Protein AF-A0A4R1AVF5-F1 (afdb_monomer_lite)

Secondary structure (DSSP, 8-state):
-EEEEEEEETTEEEEEEESSTT----SEEEEES-HHHHHHHS---EEE--STTEEEEEE-----

Foldseek 3Di:
DKWWWWAPDPQKIKIFDDPDPPDPDTPDIDMDRDVVVVVVVDPFDWDQDPDPTTGIMTDDDPDD

Radius of gyration: 10.93 Å; chains: 1; bounding box: 25×24×29 Å

Structure (mmCIF, N/CA/C/O backbone):
data_AF-A0A4R1AVF5-F1
#
_entry.id   AF-A0A4R1AVF5-F1
#
loop_
_atom_site.group_PDB
_atom_site.id
_atom_site.type_symbol
_atom_site.label_atom_id
_atom_site.label_alt_id
_atom_site.label_comp_id
_atom_site.label_asym_id
_atom_site.label_entity_id
_atom_site.label_seq_id
_atom_site.pdbx_PDB_ins_code
_atom_site.Cartn_x
_atom_site.Cartn_y
_atom_site.Cartn_z
_atom_site.occupancy
_atom_site.B_iso_or_equiv
_atom_site.auth_seq_id
_atom_site.auth_comp_id
_atom_site.auth_asym_id
_atom_site.auth_atom_id
_atom_site.pdbx_PDB_model_num
ATOM 1 N N . MET A 1 1 ? 9.177 -5.781 -9.151 1.00 90.19 1 MET A N 1
ATOM 2 C CA . MET A 1 1 ? 9.102 -5.595 -7.678 1.00 90.19 1 MET A CA 1
ATOM 3 C C . MET A 1 1 ? 7.678 -5.168 -7.363 1.00 90.19 1 MET A C 1
ATOM 5 O O . MET A 1 1 ? 7.068 -4.548 -8.215 1.00 90.19 1 MET A O 1
ATOM 9 N N . VAL A 1 2 ? 7.118 -5.510 -6.207 1.00 93.56 2 VAL A N 1
ATOM 10 C CA . VAL A 1 2 ? 5.757 -5.094 -5.833 1.00 93.56 2 VAL A CA 1
ATOM 11 C C . VAL A 1 2 ? 5.839 -3.896 -4.903 1.00 93.56 2 VAL A C 1
ATOM 13 O O . VAL A 1 2 ? 6.636 -3.901 -3.964 1.00 93.56 2 VAL A O 1
ATOM 16 N N . VAL A 1 3 ? 5.009 -2.891 -5.152 1.00 95.62 3 VAL A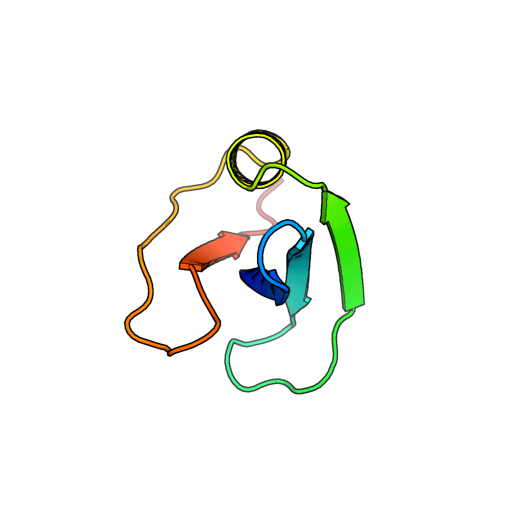 N 1
ATOM 17 C CA . VA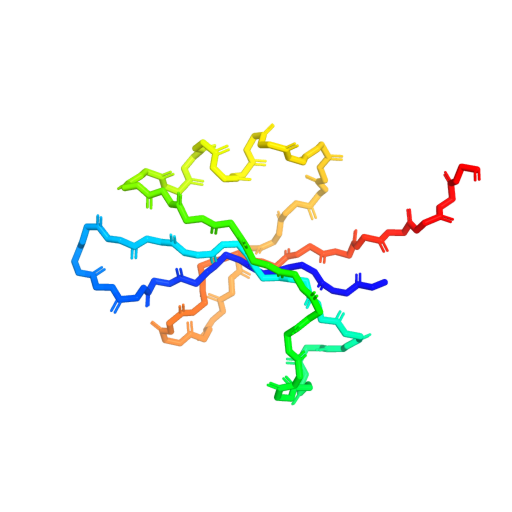L A 1 3 ? 4.818 -1.766 -4.238 1.00 95.62 3 VAL A CA 1
ATOM 18 C C . VAL A 1 3 ? 3.380 -1.787 -3.755 1.00 95.62 3 VAL A C 1
ATOM 20 O O . VAL A 1 3 ? 2.464 -2.030 -4.535 1.00 95.62 3 VAL A O 1
ATOM 23 N N . GLN A 1 4 ? 3.178 -1.567 -2.463 1.00 96.12 4 GLN A N 1
ATOM 24 C CA . GLN A 1 4 ? 1.848 -1.525 -1.871 1.00 96.12 4 GLN A CA 1
ATOM 25 C C . GLN A 1 4 ? 1.721 -0.346 -0.914 1.00 96.12 4 GLN A C 1
ATOM 27 O O . GLN A 1 4 ? 2.662 -0.043 -0.186 1.00 96.12 4 GLN A O 1
ATOM 32 N N . ILE A 1 5 ? 0.558 0.296 -0.890 1.00 96.62 5 ILE A N 1
ATOM 33 C CA . ILE A 1 5 ? 0.209 1.294 0.121 1.00 96.62 5 ILE A CA 1
ATOM 34 C C . ILE A 1 5 ? -0.696 0.611 1.132 1.00 96.62 5 ILE A C 1
ATOM 36 O O . ILE A 1 5 ? -1.768 0.120 0.779 1.00 96.62 5 ILE A O 1
ATOM 40 N N . ILE A 1 6 ? -0.272 0.592 2.389 1.00 96.31 6 ILE A N 1
ATOM 41 C CA . ILE A 1 6 ? -1.008 -0.033 3.483 1.00 96.31 6 ILE A CA 1
ATOM 42 C C . ILE A 1 6 ? -1.455 0.998 4.510 1.00 96.31 6 ILE A C 1
ATOM 44 O O . ILE A 1 6 ? -0.783 2.004 4.746 1.00 96.31 6 ILE A O 1
ATOM 48 N N . LYS A 1 7 ? -2.585 0.727 5.159 1.00 95.94 7 LYS A N 1
ATOM 49 C CA . LYS A 1 7 ? -3.099 1.528 6.268 1.00 95.94 7 LYS A CA 1
ATOM 50 C C . LYS A 1 7 ? -2.555 0.983 7.588 1.00 95.94 7 LYS A C 1
ATOM 52 O O . LYS A 1 7 ? -2.869 -0.137 7.977 1.00 95.94 7 LYS A O 1
ATOM 57 N N . GLN A 1 8 ? -1.739 1.776 8.279 1.00 92.94 8 GLN A N 1
ATOM 58 C CA . GLN A 1 8 ? -1.166 1.424 9.586 1.00 92.94 8 GLN A CA 1
ATOM 59 C C . GLN A 1 8 ? -2.099 1.810 10.741 1.00 92.94 8 GLN A C 1
ATOM 61 O O . GLN A 1 8 ? -2.192 1.106 11.743 1.00 92.94 8 GLN A O 1
ATOM 66 N N . SER A 1 9 ? -2.791 2.944 10.616 1.00 91.56 9 SER A N 1
ATOM 67 C CA . SER A 1 9 ? -3.760 3.428 11.604 1.00 91.56 9 SER A CA 1
ATOM 68 C C . SER A 1 9 ? -4.837 4.285 10.932 1.00 91.56 9 SER A C 1
ATOM 70 O O . SER A 1 9 ? -4.879 4.390 9.708 1.00 91.56 9 SER A O 1
ATOM 72 N N . GLN A 1 10 ? -5.732 4.907 11.709 1.00 89.25 10 GLN A N 1
ATOM 73 C CA . GLN A 1 10 ? -6.797 5.758 11.157 1.00 89.25 10 GLN A CA 1
ATOM 74 C C . GLN A 1 10 ? -6.273 6.879 10.242 1.00 89.25 10 GLN A C 1
ATOM 76 O O . GLN A 1 10 ? -6.945 7.195 9.262 1.00 89.25 10 GLN A O 1
ATOM 81 N N . SER A 1 11 ? -5.072 7.401 10.514 1.00 92.25 11 SER A N 1
ATOM 82 C CA . SER A 1 11 ? -4.486 8.552 9.806 1.00 92.25 11 SER A CA 1
ATOM 83 C C . SER A 1 11 ? -3.005 8.353 9.467 1.00 92.25 11 SER A C 1
ATOM 85 O O . SER A 1 11 ? -2.239 9.314 9.438 1.00 92.25 11 SER A O 1
ATOM 87 N N . SER A 1 12 ? -2.573 7.104 9.283 1.00 95.62 12 SER A N 1
ATOM 88 C CA . SER A 1 12 ? -1.184 6.773 8.954 1.00 95.62 12 SER A CA 1
ATOM 89 C C . SER A 1 12 ? -1.132 5.688 7.894 1.00 95.62 12 SER A C 1
ATOM 91 O O . SER A 1 12 ? -1.771 4.638 8.036 1.00 95.62 12 SER A O 1
ATOM 93 N N . TYR A 1 13 ? -0.347 5.947 6.856 1.00 97.38 13 TYR A N 1
ATOM 94 C CA . TYR A 1 13 ? -0.198 5.100 5.685 1.00 97.38 13 TYR A CA 1
ATOM 95 C C . TYR A 1 13 ? 1.282 4.850 5.423 1.00 97.38 13 TYR A C 1
ATOM 97 O O . TYR A 1 13 ? 2.133 5.696 5.712 1.00 97.38 13 TYR A O 1
ATOM 105 N N . GLU A 1 14 ? 1.585 3.677 4.883 1.00 97.38 14 GLU A N 1
ATOM 106 C CA . GLU A 1 14 ? 2.945 3.274 4.556 1.00 97.38 14 GLU A CA 1
ATOM 107 C C . GLU A 1 14 ? 2.997 2.725 3.132 1.00 97.38 14 GLU A C 1
ATOM 109 O O . GLU A 1 14 ? 2.231 1.830 2.781 1.00 97.38 14 GLU A O 1
ATOM 114 N N . LEU A 1 15 ? 3.901 3.258 2.319 1.00 96.44 15 LEU A N 1
ATOM 115 C CA . LEU A 1 15 ? 4.247 2.724 1.011 1.00 96.44 15 LEU A CA 1
ATOM 116 C C . LEU A 1 15 ? 5.397 1.747 1.208 1.00 96.44 15 LEU A C 1
ATOM 118 O O . LEU A 1 15 ? 6.442 2.137 1.711 1.00 96.44 15 LEU A O 1
ATOM 122 N N . GLN A 1 16 ? 5.202 0.484 0.851 1.00 96.00 16 GLN A N 1
ATOM 123 C CA . GLN A 1 16 ? 6.169 -0.590 1.051 1.00 96.00 16 GLN A CA 1
ATOM 124 C C . GLN A 1 16 ? 6.640 -1.156 -0.279 1.00 96.00 16 GLN A C 1
ATOM 126 O O . GLN A 1 16 ? 5.824 -1.506 -1.129 1.00 96.00 16 GLN A O 1
ATOM 131 N N . HIS A 1 17 ? 7.948 -1.355 -0.402 1.00 95.38 17 HIS A N 1
ATOM 132 C CA . HIS A 1 17 ? 8.574 -2.078 -1.503 1.00 95.38 17 HIS A CA 1
ATOM 133 C C . HIS A 1 17 ? 8.873 -3.512 -1.080 1.00 95.38 17 HIS A C 1
ATOM 135 O O . HIS A 1 17 ? 9.447 -3.757 -0.014 1.00 95.38 17 HIS A O 1
ATOM 141 N N . LYS A 1 18 ? 8.470 -4.472 -1.912 1.00 94.00 18 LYS A N 1
ATOM 142 C CA . LYS A 1 18 ? 8.538 -5.901 -1.607 1.00 94.00 18 LYS A CA 1
ATOM 143 C C . LYS A 1 18 ? 8.953 -6.693 -2.848 1.00 94.00 18 LYS A C 1
ATOM 145 O O . LYS A 1 18 ? 8.551 -6.350 -3.959 1.00 94.00 18 LYS A O 1
ATOM 150 N N . PRO A 1 19 ? 9.715 -7.790 -2.708 1.00 91.81 19 PRO A N 1
ATOM 151 C CA . PRO A 1 19 ? 10.082 -8.622 -3.856 1.00 91.81 19 PRO A CA 1
ATOM 152 C C . PRO A 1 19 ? 8.861 -9.300 -4.501 1.00 91.81 19 PRO A C 1
ATOM 154 O O . PRO A 1 19 ? 8.834 -9.482 -5.714 1.00 91.81 19 PRO A O 1
ATOM 157 N N . SER A 1 20 ? 7.837 -9.616 -3.706 1.00 91.38 20 SER A N 1
ATOM 158 C CA . SER A 1 20 ? 6.544 -10.156 -4.133 1.00 91.38 20 SER A CA 1
ATOM 159 C C . SER A 1 20 ? 5.443 -9.729 -3.154 1.00 91.38 20 SER A C 1
ATOM 161 O O . SER A 1 20 ? 5.742 -9.281 -2.042 1.00 91.38 20 SER A O 1
ATOM 163 N N . LEU A 1 21 ? 4.173 -9.887 -3.543 1.00 86.69 21 LEU A N 1
ATOM 164 C CA . LEU A 1 21 ? 3.020 -9.519 -2.711 1.00 86.69 21 LEU A CA 1
ATOM 165 C C . LEU A 1 21 ? 3.009 -10.280 -1.371 1.00 86.69 21 LEU A C 1
ATOM 167 O O . LEU A 1 21 ? 2.851 -9.672 -0.312 1.00 86.69 21 LEU A O 1
ATOM 171 N N . GLU A 1 22 ? 3.279 -11.587 -1.408 1.00 88.81 22 GLU A N 1
ATOM 172 C CA . GLU A 1 22 ? 3.276 -12.472 -0.232 1.00 88.81 22 GLU A CA 1
ATOM 173 C C . GLU A 1 22 ? 4.518 -12.343 0.662 1.00 88.81 22 GLU A C 1
ATOM 175 O O . GLU A 1 22 ? 4.542 -12.854 1.784 1.00 88.81 22 GLU A O 1
ATOM 180 N N . SER A 1 23 ? 5.568 -11.660 0.193 1.00 89.06 23 SER A N 1
ATOM 181 C CA . SER A 1 23 ? 6.790 -11.480 0.974 1.00 89.06 23 SER A CA 1
ATOM 182 C C . SER A 1 23 ? 6.485 -10.801 2.309 1.00 89.06 23 SER A C 1
ATOM 184 O O . SER A 1 23 ? 5.739 -9.831 2.372 1.00 89.06 23 SER A O 1
ATOM 186 N N . ARG A 1 24 ? 7.105 -11.247 3.400 1.00 87.75 24 ARG A N 1
ATOM 187 C CA . ARG A 1 24 ? 7.088 -10.493 4.670 1.00 87.75 24 ARG A CA 1
ATOM 188 C C . ARG A 1 24 ? 8.211 -9.465 4.753 1.00 87.75 24 ARG A C 1
ATOM 190 O O . ARG A 1 24 ? 8.195 -8.603 5.622 1.00 87.75 24 ARG A O 1
ATOM 197 N N . VAL A 1 25 ? 9.187 -9.568 3.855 1.00 90.62 25 VAL A N 1
ATOM 198 C CA . VAL A 1 25 ? 10.337 -8.670 3.793 1.00 90.62 25 VAL A CA 1
ATOM 199 C C . VAL A 1 25 ? 9.929 -7.391 3.076 1.00 90.62 25 VAL A C 1
ATOM 201 O O . VAL A 1 25 ? 9.483 -7.442 1.925 1.00 90.62 25 VAL A O 1
ATOM 204 N N . VAL A 1 26 ? 10.119 -6.268 3.765 1.00 91.81 26 VAL A N 1
ATOM 205 C CA . VAL A 1 26 ? 9.990 -4.911 3.233 1.00 91.81 26 VAL A CA 1
ATOM 206 C C . VAL A 1 26 ? 11.398 -4.389 2.977 1.00 91.81 26 VAL A C 1
ATOM 208 O O . VAL A 1 26 ? 12.201 -4.297 3.902 1.00 91.81 26 VAL A O 1
ATOM 211 N N . THR A 1 27 ? 11.719 -4.097 1.719 1.00 91.06 27 THR A N 1
ATOM 212 C CA . THR A 1 27 ? 13.049 -3.600 1.334 1.00 91.06 27 THR A CA 1
ATOM 213 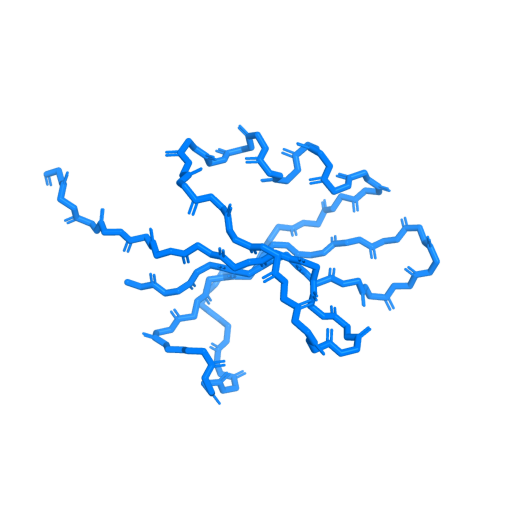C C . THR A 1 27 ? 13.194 -2.110 1.605 1.00 91.06 27 THR A C 1
ATOM 215 O O . THR A 1 27 ? 14.280 -1.642 1.927 1.00 91.06 27 THR A O 1
ATOM 218 N N . PHE A 1 28 ? 12.098 -1.370 1.467 1.00 90.44 28 PHE A N 1
ATOM 219 C CA . PHE A 1 28 ? 12.036 0.064 1.702 1.00 90.44 28 PHE A CA 1
ATOM 220 C C . PHE A 1 28 ? 10.605 0.465 2.055 1.00 90.44 28 PHE A C 1
ATOM 222 O O . PHE A 1 28 ? 9.659 -0.167 1.571 1.00 90.44 28 PHE A O 1
ATOM 229 N N . ALA A 1 29 ? 10.461 1.491 2.896 1.00 91.81 29 ALA A N 1
ATOM 230 C CA . ALA A 1 29 ? 9.163 2.026 3.262 1.00 91.81 29 ALA A CA 1
ATOM 231 C C . ALA A 1 29 ? 9.170 3.548 3.448 1.00 91.81 29 ALA A C 1
ATOM 233 O O . ALA A 1 29 ? 10.084 4.099 4.062 1.00 91.81 29 ALA A O 1
ATOM 234 N N . GLU A 1 30 ? 8.099 4.195 2.992 1.00 94.25 30 GLU A N 1
ATOM 235 C CA . GLU A 1 30 ? 7.814 5.618 3.201 1.00 94.25 30 GLU A CA 1
ATOM 236 C C . GLU A 1 30 ? 6.502 5.782 3.959 1.00 94.25 30 GLU A C 1
ATOM 238 O O . GLU A 1 30 ? 5.571 5.003 3.769 1.00 94.25 30 GLU A O 1
ATOM 243 N N . ARG A 1 31 ? 6.404 6.801 4.817 1.00 95.62 31 ARG A N 1
ATOM 244 C CA . ARG A 1 31 ? 5.224 7.031 5.659 1.00 95.62 31 ARG A CA 1
ATOM 245 C C . ARG A 1 31 ? 4.661 8.420 5.454 1.00 95.62 31 ARG A C 1
ATOM 247 O O . ARG A 1 31 ? 5.408 9.395 5.456 1.00 95.62 31 ARG A O 1
ATOM 254 N N . PHE A 1 32 ? 3.339 8.501 5.361 1.00 95.81 32 PHE A N 1
ATOM 255 C CA . PHE A 1 32 ? 2.629 9.769 5.265 1.00 95.81 32 PHE A CA 1
ATOM 256 C C . PHE A 1 32 ? 1.238 9.675 5.900 1.00 95.81 32 PHE A C 1
ATOM 258 O O . PHE A 1 32 ? 0.676 8.589 6.052 1.00 95.81 32 PHE A O 1
ATOM 265 N N . SER A 1 33 ? 0.672 10.818 6.284 1.00 93.56 33 SER A N 1
ATOM 266 C CA . SER A 1 33 ? -0.689 10.899 6.837 1.00 93.56 33 SER A CA 1
ATOM 267 C C . SER A 1 33 ? -1.786 10.896 5.768 1.00 93.56 33 SER A C 1
ATOM 269 O O . SER A 1 33 ? -2.954 10.701 6.096 1.00 93.56 33 SER A O 1
ATOM 271 N N . ASP A 1 34 ? -1.414 11.084 4.502 1.00 93.50 34 ASP A N 1
ATOM 272 C CA . ASP A 1 34 ? -2.291 11.092 3.330 1.00 93.50 34 ASP A CA 1
ATOM 273 C C . ASP A 1 34 ? -1.776 10.071 2.297 1.00 93.50 34 ASP A C 1
ATOM 275 O O . ASP A 1 34 ? -0.639 10.197 1.823 1.00 93.50 34 ASP A O 1
ATOM 279 N N . PRO A 1 35 ? -2.574 9.054 1.929 1.00 93.12 35 PRO A N 1
ATOM 280 C CA . PRO A 1 35 ? -2.143 8.045 0.977 1.00 93.12 35 PRO A CA 1
ATOM 281 C C . PRO A 1 35 ? -2.038 8.575 -0.458 1.00 93.12 35 PRO A C 1
ATOM 283 O O . PRO A 1 35 ? -1.326 7.973 -1.259 1.00 93.12 35 PRO A O 1
ATOM 286 N N . ALA A 1 36 ? -2.695 9.687 -0.808 1.00 93.38 36 ALA A N 1
ATOM 287 C CA . ALA A 1 36 ? -2.576 10.279 -2.139 1.00 93.38 36 ALA A CA 1
ATOM 288 C C . ALA A 1 36 ? -1.152 10.791 -2.398 1.00 93.38 36 ALA A C 1
ATOM 290 O O . ALA A 1 36 ? -0.644 10.672 -3.511 1.00 93.38 36 ALA A O 1
ATOM 291 N N . VAL A 1 37 ? -0.476 11.293 -1.359 1.00 94.31 37 VAL A N 1
ATOM 292 C CA . VAL A 1 37 ? 0.932 11.711 -1.446 1.00 94.31 37 VAL A CA 1
ATOM 293 C C . VAL A 1 37 ? 1.836 10.514 -1.734 1.00 94.31 37 VAL A C 1
ATOM 295 O O . VAL A 1 37 ? 2.698 10.605 -2.601 1.00 94.31 37 VAL A O 1
ATOM 298 N N . LEU A 1 38 ? 1.592 9.376 -1.077 1.00 94.56 38 LEU A N 1
ATOM 299 C CA . LEU A 1 38 ? 2.312 8.127 -1.344 1.00 94.56 38 LEU A CA 1
ATOM 300 C C . LEU A 1 38 ? 2.024 7.591 -2.752 1.00 94.56 38 LEU A C 1
ATOM 302 O O . LEU A 1 38 ? 2.923 7.142 -3.449 1.00 94.56 38 LEU A O 1
ATOM 306 N N . LYS A 1 39 ? 0.772 7.668 -3.208 1.00 92.75 39 LYS A N 1
ATOM 307 C CA . LYS A 1 39 ? 0.391 7.228 -4.555 1.00 92.75 39 LYS A CA 1
ATOM 308 C C . LYS A 1 39 ? 1.069 8.065 -5.643 1.00 92.75 39 LYS A C 1
ATOM 310 O O . LYS A 1 39 ? 1.443 7.522 -6.675 1.00 92.75 39 LYS A O 1
ATOM 315 N N . ASN A 1 40 ? 1.249 9.362 -5.389 1.00 92.06 40 ASN A N 1
ATOM 316 C CA . ASN A 1 40 ? 1.886 10.306 -6.306 1.00 92.06 40 ASN A CA 1
ATOM 317 C C . ASN A 1 40 ? 3.420 10.320 -6.217 1.00 92.06 40 ASN A C 1
ATOM 319 O O . ASN A 1 40 ? 4.057 10.864 -7.119 1.00 92.06 40 ASN A O 1
ATOM 323 N N . SER A 1 41 ? 4.028 9.752 -5.165 1.00 90.94 41 SER A N 1
ATOM 324 C CA . SER A 1 41 ? 5.494 9.683 -5.058 1.00 90.94 41 SER A CA 1
ATOM 325 C C . SER A 1 41 ? 6.102 8.764 -6.121 1.00 90.94 41 SER A C 1
ATOM 327 O O . SER A 1 41 ? 7.248 8.963 -6.522 1.00 90.94 41 SER A O 1
ATOM 329 N N . LEU A 1 42 ? 5.316 7.807 -6.630 1.00 88.81 42 LEU A N 1
ATOM 330 C CA . LEU A 1 42 ? 5.687 6.904 -7.712 1.00 88.81 42 LEU A CA 1
ATOM 331 C C . LEU A 1 42 ? 4.683 7.009 -8.867 1.00 88.81 42 LEU A C 1
ATOM 333 O O . LEU A 1 42 ? 3.482 6.824 -8.688 1.00 88.81 42 LEU A O 1
ATOM 337 N N . SER A 1 43 ? 5.180 7.256 -10.080 1.00 89.19 43 SER A N 1
ATOM 338 C CA . SER A 1 43 ? 4.363 7.250 -11.303 1.00 89.19 43 SER A CA 1
ATOM 339 C C . SER A 1 43 ? 4.117 5.813 -11.776 1.00 89.19 43 SER A C 1
ATOM 341 O O . SER A 1 43 ? 4.807 5.330 -12.670 1.00 89.19 43 SER A O 1
ATOM 343 N N . LEU A 1 44 ? 3.176 5.117 -11.131 1.00 91.00 44 LEU A N 1
ATOM 344 C CA . LEU A 1 44 ? 2.831 3.718 -11.408 1.00 91.00 44 LEU A CA 1
ATOM 345 C C . LEU A 1 44 ? 1.343 3.537 -11.708 1.00 91.00 44 LEU A C 1
ATOM 347 O O . LEU A 1 44 ? 0.496 4.304 -11.250 1.00 91.00 44 LEU A O 1
ATOM 351 N N . GLU A 1 45 ? 1.032 2.443 -12.397 1.00 93.44 45 GLU A N 1
ATOM 352 C CA . GLU A 1 45 ? -0.336 1.964 -12.578 1.00 93.44 45 GLU A CA 1
ATOM 353 C C . GLU A 1 45 ? -0.800 1.231 -11.311 1.00 93.44 45 GLU A C 1
ATOM 355 O O . GLU A 1 45 ? -0.448 0.076 -11.056 1.00 93.44 45 GLU A O 1
ATOM 360 N N . TRP A 1 46 ? -1.569 1.934 -10.482 1.00 95.19 46 TRP A N 1
ATOM 361 C CA . TRP A 1 46 ? -2.070 1.427 -9.206 1.00 95.19 46 TRP A CA 1
ATOM 362 C C . TRP A 1 46 ? -3.404 0.697 -9.354 1.00 95.19 46 TRP A C 1
ATOM 364 O O . TRP A 1 46 ? -4.341 1.209 -9.964 1.00 95.19 46 TRP A O 1
ATOM 374 N N . GLN A 1 47 ? -3.523 -0.444 -8.685 1.00 96.06 47 GLN A N 1
ATOM 375 C CA . GLN A 1 47 ? -4.743 -1.242 -8.584 1.00 96.06 47 GLN A CA 1
ATOM 376 C C . GLN A 1 47 ? -5.236 -1.250 -7.136 1.00 96.06 47 GLN A C 1
ATOM 378 O O . GLN A 1 47 ? -4.428 -1.329 -6.210 1.00 96.06 47 GLN A O 1
ATOM 383 N N . GLU A 1 48 ? -6.547 -1.136 -6.926 1.00 95.31 48 GLU A N 1
ATOM 384 C CA . GLU A 1 48 ? -7.151 -1.308 -5.598 1.00 95.31 48 GLU A CA 1
ATOM 385 C C . GLU A 1 48 ? -6.994 -2.753 -5.119 1.00 95.31 48 GLU A C 1
ATOM 387 O O . GLU A 1 48 ? -6.965 -3.685 -5.923 1.00 95.31 48 GLU A O 1
ATOM 392 N N . SER A 1 49 ? -6.843 -2.932 -3.807 1.00 93.25 49 SER A N 1
ATOM 393 C CA . SER A 1 49 ? -6.698 -4.253 -3.197 1.00 93.25 49 SER A CA 1
ATOM 394 C C . SER A 1 49 ? -7.932 -4.623 -2.383 1.00 93.25 49 SER A C 1
ATOM 396 O O . SER A 1 49 ? -8.464 -3.800 -1.647 1.00 93.25 49 SER A O 1
ATOM 398 N N . ASP A 1 50 ? -8.320 -5.897 -2.447 1.00 90.94 50 ASP A N 1
ATOM 399 C CA . ASP A 1 50 ? -9.377 -6.476 -1.606 1.00 90.94 50 ASP A CA 1
ATOM 400 C C . ASP A 1 50 ? -8.879 -6.885 -0.203 1.00 90.94 50 ASP A C 1
ATOM 402 O O . ASP A 1 50 ? -9.601 -7.516 0.568 1.00 90.94 50 ASP A O 1
ATOM 406 N N . THR A 1 51 ? -7.6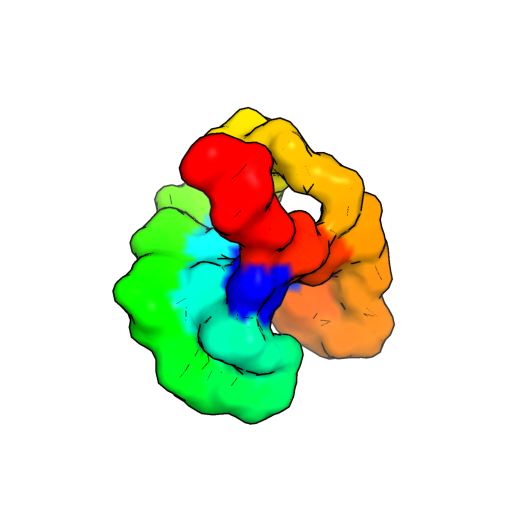19 -6.593 0.138 1.00 88.75 51 THR A N 1
ATOM 407 C CA . THR A 1 51 ? -7.027 -6.988 1.426 1.00 88.75 51 THR A CA 1
ATOM 408 C C . THR A 1 51 ? -7.277 -5.919 2.486 1.00 88.75 51 THR A C 1
ATOM 410 O O . THR A 1 51 ? -6.958 -4.756 2.280 1.00 88.75 51 THR A O 1
ATOM 413 N N . ASP A 1 52 ? -7.748 -6.333 3.664 1.00 84.62 52 ASP A N 1
ATOM 414 C CA . ASP A 1 52 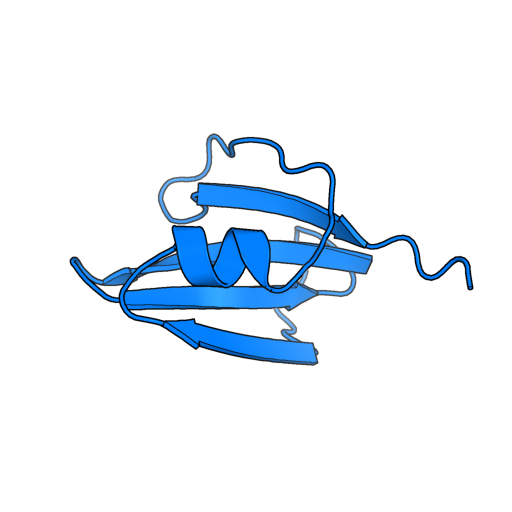? -8.270 -5.475 4.746 1.00 84.62 52 ASP A CA 1
ATOM 415 C C . ASP A 1 52 ? -7.400 -4.253 5.127 1.00 84.62 52 ASP A C 1
ATOM 417 O O . ASP A 1 52 ? -7.910 -3.211 5.540 1.00 84.62 52 ASP A O 1
ATOM 421 N N . ASN A 1 53 ? -6.074 -4.357 5.002 1.00 92.00 53 ASN A N 1
ATOM 422 C CA . ASN A 1 53 ? -5.122 -3.296 5.347 1.00 92.00 53 ASN A CA 1
ATOM 423 C C . ASN A 1 53 ? -4.281 -2.784 4.168 1.00 92.00 53 ASN A C 1
ATOM 425 O O . ASN A 1 53 ? -3.453 -1.891 4.371 1.00 92.00 53 ASN A O 1
ATOM 429 N N . VAL A 1 54 ? -4.466 -3.322 2.963 1.00 94.56 54 VAL A N 1
ATOM 430 C CA . VAL A 1 54 ? -3.778 -2.868 1.751 1.00 94.56 54 VAL A CA 1
ATOM 431 C C . VAL A 1 54 ? -4.770 -2.060 0.935 1.00 94.56 54 VAL A C 1
ATOM 433 O O . VAL A 1 54 ? -5.841 -2.540 0.604 1.00 94.56 54 VAL A O 1
ATOM 436 N N . LEU A 1 55 ? -4.420 -0.823 0.611 1.00 94.56 55 LEU A N 1
ATOM 437 C CA . LEU A 1 55 ? -5.306 0.057 -0.146 1.00 94.56 55 LEU A CA 1
ATOM 438 C C . LEU A 1 55 ? -5.055 -0.075 -1.645 1.00 94.56 55 LEU A C 1
ATOM 440 O O . LEU A 1 55 ? -5.988 -0.247 -2.424 1.00 94.56 55 LEU A O 1
ATOM 444 N N . TRP A 1 56 ? -3.781 -0.022 -2.040 1.00 96.12 56 TRP A N 1
ATOM 445 C CA . TRP A 1 56 ? -3.377 -0.126 -3.438 1.00 96.12 56 TRP A CA 1
ATOM 446 C C . TRP A 1 56 ? -2.113 -0.957 -3.595 1.00 96.12 56 TRP A C 1
ATOM 448 O O . TRP A 1 56 ? -1.248 -0.967 -2.717 1.00 96.12 56 TRP A O 1
ATOM 458 N N . VAL A 1 57 ? -1.995 -1.605 -4.749 1.00 96.06 57 VAL A N 1
ATOM 459 C CA . VAL A 1 57 ? -0.826 -2.370 -5.181 1.00 96.06 57 VAL A CA 1
ATOM 460 C C . VAL A 1 57 ? -0.434 -1.921 -6.585 1.00 96.06 57 VAL A C 1
ATOM 462 O O . VAL A 1 57 ? -1.293 -1.635 -7.414 1.00 96.06 57 VAL A O 1
ATOM 465 N N . ALA A 1 58 ? 0.863 -1.867 -6.862 1.00 95.31 58 ALA A N 1
ATOM 466 C CA . ALA A 1 58 ? 1.409 -1.627 -8.188 1.00 95.31 58 ALA A CA 1
ATOM 467 C C . ALA A 1 58 ? 2.589 -2.567 -8.459 1.00 95.31 58 ALA A C 1
ATOM 469 O O . ALA A 1 58 ? 3.311 -2.981 -7.542 1.00 95.31 58 ALA A O 1
ATOM 470 N N . GLN A 1 59 ? 2.802 -2.888 -9.735 1.00 92.94 59 GLN A N 1
ATOM 471 C CA . GLN A 1 59 ? 4.048 -3.504 -10.182 1.00 92.94 59 GLN A CA 1
ATOM 472 C C . GLN A 1 59 ? 5.055 -2.400 -10.483 1.00 92.94 59 GLN A C 1
ATOM 474 O O . GLN A 1 59 ? 4.809 -1.503 -11.283 1.00 92.94 59 GLN A O 1
ATOM 479 N N . TYR A 1 60 ? 6.190 -2.468 -9.802 1.00 84.31 60 TYR A N 1
ATOM 480 C CA . TYR A 1 60 ? 7.356 -1.649 -10.075 1.00 84.31 60 TYR A CA 1
ATOM 481 C C . TYR A 1 60 ? 8.283 -2.438 -10.990 1.00 84.31 60 TYR A C 1
ATOM 483 O O . TYR A 1 60 ? 9.078 -3.283 -10.543 1.00 84.31 60 TYR A O 1
ATOM 491 N N . ASP A 1 61 ? 8.119 -2.192 -12.281 1.00 75.81 61 ASP A N 1
ATOM 492 C CA . ASP A 1 61 ? 8.997 -2.694 -13.318 1.00 75.81 61 ASP A CA 1
ATOM 493 C C . ASP A 1 61 ? 10.230 -1.794 -13.378 1.00 75.81 61 ASP A C 1
ATOM 495 O O . ASP A 1 61 ? 10.176 -0.639 -13.789 1.00 75.81 61 ASP A O 1
ATOM 499 N N . ASN A 1 62 ? 11.364 -2.329 -12.928 1.00 59.25 62 ASN A N 1
ATOM 500 C CA . ASN A 1 62 ? 12.673 -1.678 -13.010 1.00 59.25 62 ASN A CA 1
ATOM 501 C C . ASN A 1 62 ? 13.198 -1.717 -14.462 1.00 59.25 62 ASN A C 1
ATOM 503 O O . ASN A 1 62 ? 14.271 -2.252 -14.721 1.00 59.25 62 ASN A O 1
ATOM 507 N N . TYR A 1 63 ? 12.426 -1.216 -15.426 1.00 46.69 63 TYR A N 1
ATOM 508 C CA . TYR A 1 63 ? 12.927 -0.966 -16.776 1.00 46.69 63 TYR A CA 1
ATOM 509 C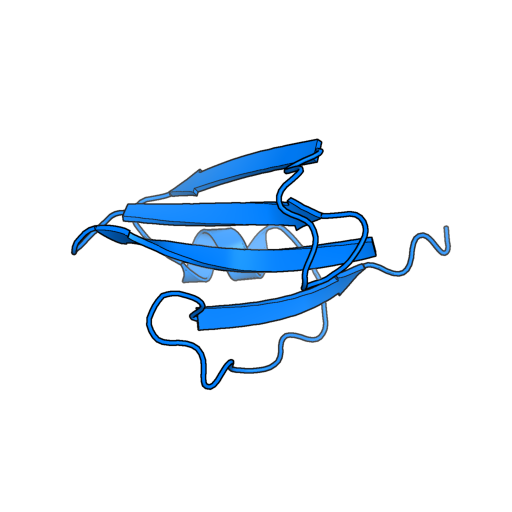 C . TYR A 1 63 ? 13.280 0.510 -16.899 1.00 46.69 63 TYR A C 1
ATOM 511 O O . TYR A 1 63 ? 12.472 1.329 -17.329 1.00 46.69 63 TYR A O 1
ATOM 519 N N . ASN A 1 64 ? 14.509 0.817 -16.491 1.00 41.66 64 ASN A N 1
ATOM 520 C CA . ASN A 1 64 ? 15.274 1.947 -16.997 1.00 41.66 64 ASN A CA 1
ATOM 521 C C . ASN A 1 64 ? 16.681 1.453 -17.331 1.00 41.66 64 ASN A C 1
ATOM 523 O O . ASN A 1 64 ? 17.295 0.832 -16.432 1.00 41.66 64 ASN A O 1
#

Organism: NCBI:txid1742358

pLDDT: mean 90.52, std 9.98, range [41.66, 97.38]

Sequence (64 aa):
MVVQIIKQSQSSYELQHKPSLESRVVTFAERFSDPAVLKNSLSLEWQESDTDNVLWVAQYDNYN